Protein AF-A0A2Z6QMJ8-F1 (afdb_monomer)

Organism: NCBI:txid94130

Foldseek 3Di:
DQDDDDDDPDLVRVLVVLQVVVVVCVVVVHDDDPVPDAAEDEDDPDPDDPPDDQQQWDWGHRRPDTDTHGYDYD

Secondary structure (DSSP, 8-state):
--------SSHHHHHHHHHHHHHHHHHTTPPP-GGG---B--PPSSSPPPSSPTT--EEEEETTEEEEE--B--

Mean predicted aligned error: 5.16 Å

Radius of gyration: 13.47 Å; Cα contacts (8 Å, |Δi|>4): 74; chains: 1; bounding box: 30×19×38 Å

Solvent-accessible surface area (backbone atoms only — not comparable to full-atom values): 4924 Å² total; per-residue (Å²): 139,84,87,81,88,87,88,59,98,42,70,74,57,38,29,55,51,33,31,54,48,44,52,53,29,57,75,68,75,46,86,78,70,69,88,79,59,82,48,76,49,84,80,76,91,59,97,64,76,73,89,69,60,87,79,49,68,42,82,44,51,53,39,97,44,78,44,82,40,57,57,41,71,126

pLDDT: mean 87.7, std 11.14, range [56.19, 97.75]

Sequence (74 aa):
MDDTQWLAPSQNNLEKILEIADSFYKLNDIQVNKEKSELLVRYKQGRYRPKLKPHEPVTLRFGSDSIFIIPISP

Structure (mmCIF, N/CA/C/O backbone):
data_AF-A0A2Z6QMJ8-F1
#
_entry.id   AF-A0A2Z6QMJ8-F1
#
loop_
_atom_site.group_PDB
_atom_site.id
_atom_site.type_symbol
_atom_site.label_atom_id
_atom_site.label_alt_id
_atom_site.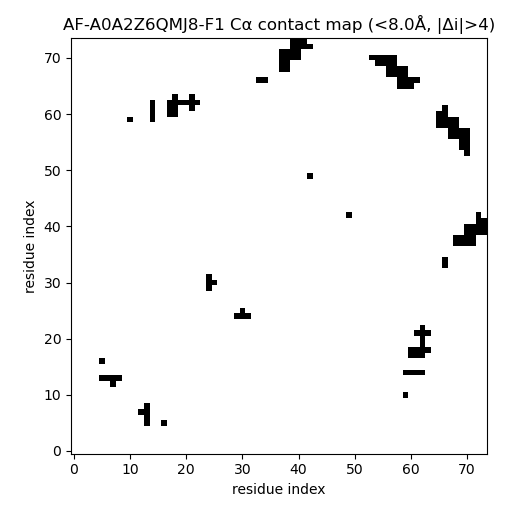label_comp_id
_atom_site.label_asym_id
_atom_site.label_entity_id
_atom_site.label_seq_id
_atom_site.pdbx_PDB_ins_code
_atom_site.Cartn_x
_atom_site.Cartn_y
_atom_site.Cartn_z
_atom_site.occupancy
_atom_site.B_iso_or_equiv
_atom_site.auth_seq_id
_atom_site.auth_comp_id
_atom_site.auth_asym_id
_atom_site.auth_atom_id
_atom_site.pdbx_PDB_model_num
ATOM 1 N N . MET A 1 1 ? 16.342 -10.562 1.197 1.00 72.00 1 MET A N 1
ATOM 2 C CA . MET A 1 1 ? 15.212 -10.019 1.969 1.00 72.00 1 MET A CA 1
ATOM 3 C C . MET A 1 1 ? 14.354 -9.250 0.995 1.00 72.00 1 MET A C 1
ATOM 5 O O . MET A 1 1 ? 14.888 -8.394 0.302 1.00 72.00 1 MET A O 1
ATOM 9 N N . ASP A 1 2 ? 13.094 -9.629 0.895 1.00 84.62 2 ASP A N 1
ATOM 10 C CA . ASP A 1 2 ? 12.076 -9.125 -0.029 1.00 84.62 2 ASP A CA 1
ATOM 11 C C . ASP A 1 2 ? 10.880 -8.522 0.725 1.00 84.62 2 ASP A C 1
ATOM 13 O O . ASP A 1 2 ? 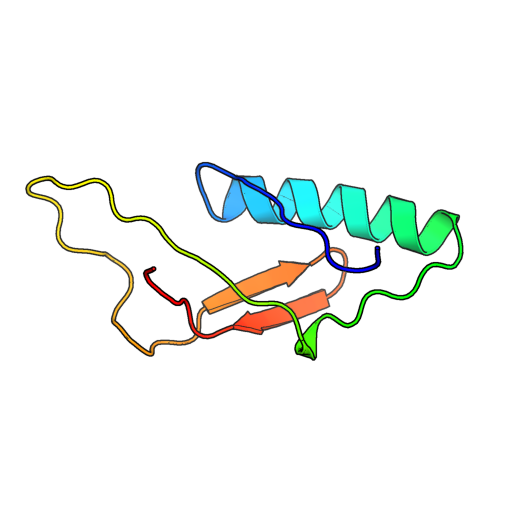10.277 -7.561 0.246 1.00 84.62 2 ASP A O 1
ATOM 17 N N . ASP A 1 3 ? 10.600 -9.004 1.938 1.00 89.62 3 ASP A N 1
ATOM 18 C CA . ASP A 1 3 ? 9.581 -8.424 2.813 1.00 89.62 3 ASP A CA 1
ATOM 19 C C . ASP A 1 3 ? 9.987 -7.045 3.357 1.00 89.62 3 ASP A C 1
ATOM 21 O O . ASP A 1 3 ? 11.085 -6.844 3.883 1.00 89.62 3 ASP A O 1
ATOM 25 N N . THR A 1 4 ? 9.064 -6.085 3.268 1.00 92.12 4 THR A N 1
ATOM 26 C CA . THR A 1 4 ? 9.224 -4.719 3.790 1.00 92.12 4 THR A CA 1
ATOM 27 C C . THR A 1 4 ? 8.013 -4.350 4.642 1.00 92.12 4 THR A C 1
ATOM 29 O O . THR A 1 4 ? 6.875 -4.567 4.234 1.00 92.12 4 THR A O 1
ATOM 32 N N . GLN A 1 5 ? 8.246 -3.761 5.819 1.00 93.81 5 GLN A N 1
ATOM 33 C CA . GLN A 1 5 ? 7.184 -3.313 6.719 1.00 93.81 5 GLN A CA 1
ATOM 34 C C . GLN A 1 5 ? 7.212 -1.792 6.897 1.00 93.81 5 GLN A C 1
ATOM 36 O O . GLN A 1 5 ? 8.242 -1.214 7.244 1.00 93.81 5 GLN A O 1
ATOM 41 N N . TRP A 1 6 ? 6.053 -1.150 6.736 1.00 94.56 6 TRP A N 1
ATOM 42 C CA . TRP A 1 6 ? 5.864 0.275 7.010 1.00 94.56 6 TRP A CA 1
ATOM 43 C C . TRP A 1 6 ? 5.062 0.479 8.292 1.00 94.56 6 TRP A C 1
ATOM 45 O O . TRP A 1 6 ? 4.043 -0.172 8.519 1.00 94.56 6 TRP A O 1
ATOM 55 N N . LEU A 1 7 ? 5.505 1.422 9.123 1.00 94.81 7 LEU A N 1
ATOM 56 C CA . LEU A 1 7 ? 4.819 1.809 10.351 1.00 94.81 7 LEU A CA 1
ATOM 57 C C . LEU A 1 7 ? 4.311 3.241 10.220 1.00 94.81 7 LEU A C 1
ATOM 59 O O . LEU A 1 7 ? 5.082 4.164 9.967 1.00 94.81 7 LEU A O 1
ATOM 63 N N . ALA A 1 8 ? 3.012 3.432 10.434 1.00 95.00 8 ALA A N 1
ATOM 6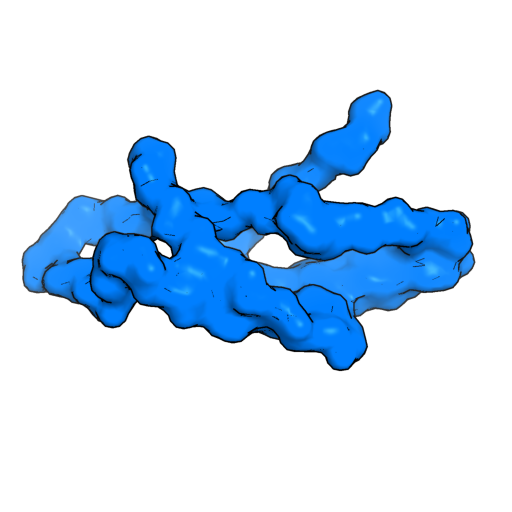4 C CA . ALA A 1 8 ? 2.385 4.744 10.394 1.00 95.00 8 ALA A CA 1
ATOM 65 C C . ALA A 1 8 ? 1.333 4.887 11.505 1.00 95.00 8 ALA A C 1
ATOM 67 O O . ALA A 1 8 ? 0.688 3.908 11.881 1.00 95.00 8 ALA A O 1
ATOM 68 N N . PRO A 1 9 ? 1.113 6.106 12.031 1.00 91.88 9 PRO A N 1
ATOM 69 C CA . PRO A 1 9 ? 0.145 6.338 13.104 1.00 91.88 9 PRO A CA 1
ATOM 70 C C . PRO A 1 9 ? -1.312 6.402 12.612 1.00 91.88 9 PRO A C 1
ATOM 72 O O . PRO A 1 9 ? -2.229 6.465 13.430 1.00 91.88 9 PRO A O 1
ATOM 75 N N . SER A 1 10 ? -1.539 6.454 11.297 1.00 91.94 10 SER A N 1
ATOM 76 C CA . SER A 1 10 ? -2.862 6.556 10.677 1.00 91.94 10 SER A CA 1
ATOM 77 C C . SER A 1 10 ? -2.826 6.060 9.231 1.00 91.94 10 SER A C 1
ATOM 79 O O . SER A 1 10 ? -1.762 6.035 8.611 1.00 91.94 10 SER A O 1
ATOM 81 N N . GLN A 1 11 ? -3.998 5.736 8.676 1.00 92.62 11 GLN A N 1
ATOM 82 C CA . GLN A 1 11 ? -4.143 5.348 7.271 1.00 92.62 11 GLN A CA 1
ATOM 83 C C . GLN A 1 11 ? -3.612 6.428 6.318 1.00 92.62 11 GLN A C 1
ATOM 85 O O . GLN A 1 11 ? -2.787 6.133 5.470 1.00 92.62 11 GLN A O 1
ATOM 90 N N . ASN A 1 12 ? -4.001 7.692 6.504 1.00 95.19 12 ASN A N 1
ATOM 91 C CA . ASN A 1 12 ? -3.546 8.792 5.644 1.00 95.19 12 ASN A CA 1
ATOM 92 C C . ASN A 1 12 ? -2.013 8.949 5.637 1.00 95.19 12 ASN A C 1
ATOM 94 O O . ASN A 1 12 ? -1.422 9.274 4.613 1.00 95.19 12 ASN A O 1
ATOM 98 N N . ASN A 1 13 ? -1.352 8.722 6.777 1.00 96.62 13 ASN A N 1
ATOM 99 C CA . ASN A 1 13 ? 0.108 8.761 6.827 1.00 96.62 13 ASN A CA 1
ATOM 100 C C . ASN A 1 13 ? 0.726 7.538 6.140 1.00 96.62 13 ASN A C 1
ATOM 102 O O . ASN A 1 13 ? 1.744 7.687 5.471 1.00 96.62 13 ASN A O 1
ATOM 106 N N . LEU A 1 14 ? 0.111 6.359 6.279 1.00 96.38 14 LEU A N 1
ATOM 107 C CA . LEU A 1 14 ? 0.532 5.152 5.570 1.00 96.38 14 LEU A CA 1
ATOM 108 C C . LEU A 1 14 ? 0.440 5.348 4.053 1.00 96.38 14 LEU A C 1
ATOM 110 O O . LEU A 1 14 ? 1.414 5.098 3.360 1.00 96.38 14 LEU A O 1
ATOM 114 N N . GLU A 1 15 ? -0.681 5.860 3.546 1.00 97.12 15 GLU A N 1
ATOM 115 C CA . GLU A 1 15 ? -0.898 6.074 2.108 1.00 97.12 15 GLU A CA 1
ATOM 116 C C . GLU A 1 15 ? 0.134 7.034 1.501 1.00 97.12 15 GLU A C 1
ATOM 118 O O . GLU A 1 15 ? 0.662 6.760 0.428 1.00 97.12 15 GLU A O 1
ATOM 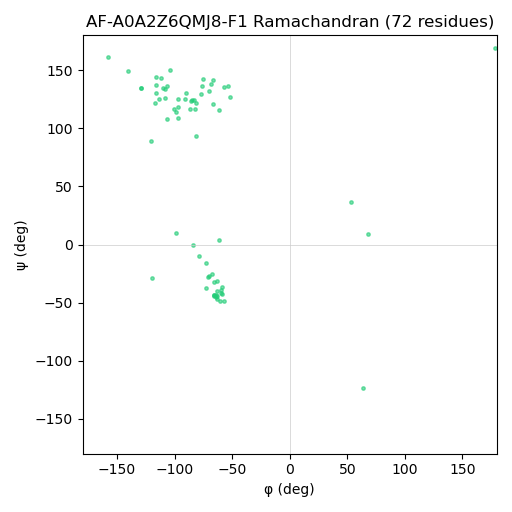123 N N . LYS A 1 16 ? 0.514 8.100 2.219 1.00 97.75 16 LYS A N 1
ATOM 124 C CA . LYS A 1 16 ? 1.605 8.999 1.795 1.00 97.75 16 LYS A CA 1
ATOM 125 C C . LYS A 1 16 ? 2.960 8.295 1.722 1.00 97.75 16 LYS A C 1
ATOM 127 O O . LYS A 1 16 ? 3.745 8.558 0.816 1.00 97.75 16 LYS A O 1
ATOM 132 N N . ILE A 1 17 ? 3.255 7.412 2.678 1.00 97.50 17 ILE A N 1
ATOM 133 C CA . ILE A 1 17 ? 4.489 6.615 2.658 1.00 97.50 17 ILE A CA 1
ATOM 134 C C . ILE A 1 17 ? 4.465 5.651 1.468 1.00 97.50 17 ILE A C 1
ATOM 136 O O . ILE A 1 17 ? 5.455 5.555 0.747 1.00 97.50 17 ILE A O 1
ATOM 140 N N . LEU A 1 18 ? 3.336 4.977 1.237 1.00 96.44 18 LEU A N 1
ATOM 141 C CA . LEU A 1 18 ? 3.167 4.045 0.123 1.00 96.44 18 LEU A CA 1
ATOM 142 C C . LEU A 1 18 ? 3.229 4.746 -1.239 1.00 96.44 18 LEU A C 1
ATOM 144 O O . LEU A 1 18 ? 3.734 4.160 -2.188 1.00 96.44 18 LEU A O 1
ATOM 148 N N . GLU A 1 19 ? 2.778 5.995 -1.344 1.00 97.19 19 GLU A N 1
ATOM 149 C CA . GLU A 1 19 ? 2.921 6.814 -2.554 1.00 97.19 19 GLU A CA 1
ATOM 150 C C . GLU A 1 19 ? 4.391 7.104 -2.893 1.00 97.19 19 GLU A C 1
ATOM 152 O O . GLU A 1 19 ? 4.821 6.933 -4.040 1.00 97.19 19 GLU A O 1
ATOM 157 N N . ILE A 1 20 ? 5.186 7.476 -1.885 1.00 96.56 20 ILE A N 1
ATOM 158 C CA . ILE A 1 20 ? 6.632 7.686 -2.046 1.00 96.56 20 ILE A CA 1
ATOM 159 C C . ILE A 1 20 ? 7.326 6.362 -2.388 1.00 96.56 20 ILE A C 1
ATOM 161 O O . ILE A 1 20 ? 8.167 6.322 -3.287 1.00 96.56 20 ILE A O 1
ATOM 165 N N . ALA A 1 21 ? 6.960 5.276 -1.703 1.00 95.00 21 ALA A N 1
ATOM 166 C CA . ALA A 1 21 ? 7.527 3.954 -1.933 1.00 95.00 21 ALA A CA 1
ATOM 167 C C . ALA A 1 21 ? 7.224 3.443 -3.352 1.00 95.00 21 ALA A C 1
ATOM 169 O O . ALA A 1 21 ? 8.139 3.025 -4.051 1.00 95.00 21 ALA A O 1
ATOM 170 N N . ASP A 1 22 ? 5.976 3.543 -3.816 1.00 95.25 22 ASP A N 1
ATOM 171 C CA . ASP A 1 22 ? 5.562 3.146 -5.170 1.00 95.25 22 ASP A CA 1
ATOM 172 C C . ASP A 1 22 ? 6.345 3.912 -6.246 1.00 95.25 22 ASP A C 1
ATOM 174 O O . ASP A 1 22 ? 6.835 3.313 -7.203 1.00 95.25 22 ASP A O 1
ATOM 178 N N . SER A 1 23 ? 6.545 5.218 -6.047 1.00 95.62 23 SER A N 1
ATOM 179 C CA . SER A 1 23 ? 7.358 6.050 -6.944 1.00 95.62 23 SER A CA 1
ATOM 180 C C . SER A 1 23 ? 8.825 5.614 -6.961 1.00 95.62 23 SER A C 1
ATOM 182 O O . SER A 1 23 ? 9.430 5.506 -8.029 1.00 95.62 23 SER A O 1
ATOM 184 N N . PHE A 1 24 ? 9.396 5.325 -5.789 1.00 95.00 24 PHE A N 1
ATOM 185 C CA . PHE A 1 24 ? 10.763 4.825 -5.665 1.00 95.00 24 PHE A CA 1
ATOM 186 C C . PHE A 1 24 ? 10.933 3.457 -6.338 1.00 95.00 24 PHE A C 1
ATOM 188 O O . PHE A 1 24 ? 11.896 3.253 -7.075 1.00 9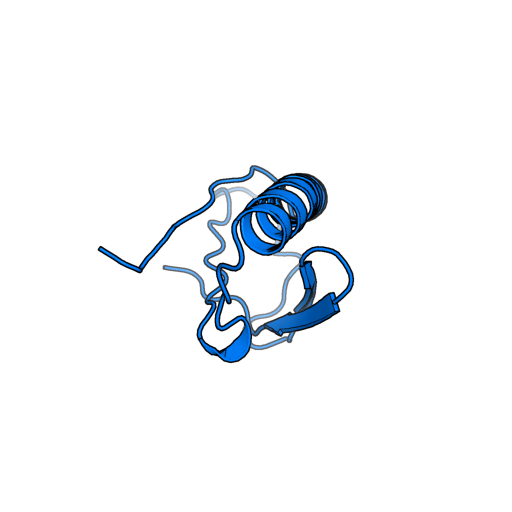5.00 24 PHE A O 1
ATOM 195 N N . TYR A 1 25 ? 9.999 2.529 -6.131 1.00 93.69 25 TYR A N 1
ATOM 196 C CA . TYR A 1 25 ? 10.061 1.201 -6.734 1.00 93.69 25 TYR A CA 1
ATOM 197 C C . TYR A 1 25 ? 9.919 1.257 -8.254 1.00 93.69 25 TYR A C 1
ATOM 19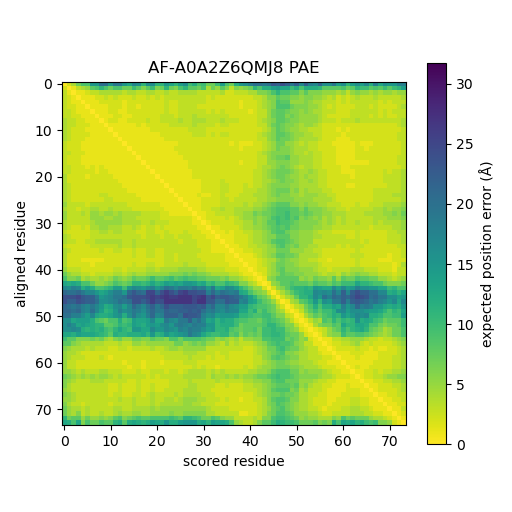9 O O . TYR A 1 25 ? 10.733 0.656 -8.949 1.00 93.69 25 TYR A O 1
ATOM 207 N N . LYS A 1 26 ? 8.986 2.064 -8.778 1.00 93.38 26 LYS A N 1
ATOM 208 C CA . LYS A 1 26 ? 8.842 2.298 -10.225 1.00 93.38 26 LYS A CA 1
ATOM 209 C C . LYS A 1 26 ? 10.106 2.887 -10.850 1.00 93.38 26 LYS A C 1
ATOM 211 O O . LYS A 1 26 ? 10.503 2.457 -11.926 1.00 93.38 26 LYS A O 1
ATOM 216 N N . LEU A 1 27 ? 10.758 3.838 -10.175 1.00 96.69 27 LEU A N 1
ATOM 217 C CA . LEU A 1 27 ? 12.007 4.439 -10.658 1.00 96.69 27 LEU A CA 1
ATOM 218 C C . LEU A 1 27 ? 13.148 3.417 -10.764 1.00 96.69 27 LEU A C 1
ATOM 220 O O . LEU A 1 27 ? 14.004 3.551 -11.633 1.00 96.69 27 LEU A O 1
ATOM 224 N N . ASN A 1 28 ? 13.152 2.406 -9.897 1.00 95.50 28 ASN A N 1
ATOM 225 C CA . ASN A 1 28 ? 14.178 1.365 -9.861 1.00 95.50 28 ASN A CA 1
ATOM 226 C C . ASN A 1 28 ? 13.757 0.067 -10.573 1.00 95.50 28 ASN A C 1
ATOM 228 O O . ASN A 1 28 ? 14.445 -0.938 -10.422 1.00 95.50 28 ASN A O 1
ATOM 232 N N . ASP A 1 29 ? 12.642 0.074 -11.312 1.00 94.31 29 ASP A N 1
ATOM 233 C CA . ASP A 1 29 ? 12.073 -1.110 -11.978 1.00 94.31 29 ASP A CA 1
ATOM 234 C C . ASP A 1 29 ? 11.845 -2.303 -11.021 1.00 94.31 29 ASP A C 1
ATOM 236 O O . ASP A 1 29 ? 12.039 -3.472 -11.350 1.00 94.31 29 ASP A O 1
ATOM 240 N N . ILE A 1 30 ? 11.445 -1.996 -9.783 1.00 93.31 30 ILE A N 1
ATOM 241 C CA . ILE A 1 30 ? 11.093 -2.980 -8.757 1.00 93.31 30 ILE A CA 1
ATOM 242 C C . ILE A 1 30 ? 9.574 -3.146 -8.745 1.00 93.31 30 ILE A C 1
ATOM 244 O O . ILE A 1 30 ? 8.828 -2.187 -8.542 1.00 93.31 30 ILE A O 1
ATOM 248 N N . GLN A 1 31 ? 9.107 -4.384 -8.893 1.00 90.06 31 GLN A N 1
ATOM 249 C CA . GLN A 1 31 ? 7.687 -4.712 -8.815 1.00 90.06 31 GLN A CA 1
ATOM 250 C C . GLN A 1 31 ? 7.312 -5.222 -7.419 1.00 90.06 31 GLN A C 1
ATOM 252 O O . GLN A 1 31 ? 7.780 -6.270 -6.977 1.00 90.06 31 GLN A O 1
ATOM 257 N N . VAL A 1 32 ? 6.420 -4.503 -6.736 1.00 90.25 32 VAL A N 1
ATOM 258 C CA . VAL A 1 32 ? 5.861 -4.935 -5.446 1.00 90.25 32 VAL A CA 1
ATOM 259 C C . VAL A 1 32 ? 4.598 -5.760 -5.674 1.00 90.25 32 VAL A C 1
ATOM 261 O O . VAL A 1 32 ? 3.681 -5.326 -6.374 1.00 90.25 32 VAL A O 1
ATOM 264 N N . ASN A 1 33 ? 4.509 -6.928 -5.035 1.00 91.94 33 ASN A N 1
ATOM 265 C CA . ASN A 1 33 ? 3.283 -7.720 -5.021 1.00 91.94 33 ASN A CA 1
ATOM 266 C C . ASN A 1 33 ? 2.309 -7.181 -3.959 1.00 91.94 33 ASN A C 1
ATOM 268 O O . ASN A 1 33 ? 2.359 -7.555 -2.786 1.00 91.94 33 ASN A O 1
ATOM 272 N N . LYS A 1 34 ? 1.412 -6.290 -4.390 1.00 91.31 34 LYS A N 1
ATOM 273 C CA . LYS A 1 34 ? 0.422 -5.642 -3.518 1.00 91.31 34 LYS A CA 1
ATOM 274 C C . LYS A 1 34 ? -0.637 -6.619 -2.983 1.00 91.31 34 LYS A C 1
ATOM 276 O O . LYS A 1 34 ? -1.169 -6.388 -1.906 1.00 91.31 34 LYS A O 1
ATOM 281 N N . GLU A 1 35 ? -0.905 -7.725 -3.682 1.00 91.00 35 GLU A N 1
ATOM 282 C CA . GLU A 1 35 ? -1.886 -8.746 -3.265 1.00 91.00 35 GLU A CA 1
ATOM 283 C C . GLU A 1 35 ? -1.417 -9.556 -2.054 1.00 91.00 35 GLU A C 1
ATOM 285 O O . GLU A 1 35 ? -2.231 -10.025 -1.265 1.00 91.00 35 GLU A O 1
ATOM 290 N N . LYS A 1 36 ? -0.098 -9.697 -1.885 1.00 92.38 36 LYS A N 1
ATOM 291 C CA . LYS A 1 36 ? 0.510 -10.348 -0.716 1.00 92.38 36 LYS A CA 1
ATOM 292 C C . LYS A 1 36 ? 0.679 -9.412 0.485 1.00 92.38 36 LYS A C 1
ATOM 294 O O . LYS A 1 36 ? 1.215 -9.832 1.504 1.00 92.38 36 LYS A O 1
ATOM 299 N N . SER A 1 37 ? 0.286 -8.144 0.367 1.00 93.38 37 SER A N 1
ATOM 300 C CA . SER A 1 37 ? 0.450 -7.168 1.446 1.00 93.38 37 SER A CA 1
ATOM 301 C C . SER A 1 37 ? -0.594 -7.369 2.542 1.00 93.38 37 SER A C 1
ATOM 303 O O . SER A 1 37 ? -1.785 -7.501 2.267 1.00 93.38 37 SER A O 1
ATOM 305 N N . GLU A 1 38 ? -0.156 -7.304 3.797 1.00 94.00 38 GLU A N 1
ATOM 306 C CA . GLU A 1 38 ? -1.027 -7.391 4.969 1.00 94.00 38 GLU A CA 1
ATOM 307 C C . GLU A 1 38 ? -1.076 -6.056 5.718 1.00 94.00 38 GLU A C 1
ATOM 309 O O . GLU A 1 38 ? -0.072 -5.351 5.845 1.00 94.00 38 GLU A O 1
ATOM 314 N N . LEU A 1 39 ? -2.250 -5.711 6.257 1.00 93.50 39 LEU A N 1
ATOM 315 C CA . LEU A 1 39 ? -2.423 -4.526 7.095 1.00 93.50 39 LEU A CA 1
ATOM 316 C C . LEU A 1 39 ? -2.589 -4.938 8.555 1.00 93.50 39 LEU A C 1
ATOM 318 O O . LEU A 1 39 ? -3.646 -5.419 8.962 1.00 93.50 39 LEU A O 1
ATOM 322 N N . LEU A 1 40 ? -1.556 -4.677 9.354 1.00 92.38 40 LEU A N 1
ATOM 323 C CA . LEU A 1 40 ? -1.593 -4.868 10.800 1.00 92.38 40 LEU A CA 1
ATOM 324 C C . LEU A 1 40 ? -2.048 -3.584 11.498 1.00 92.38 40 LEU A C 1
ATOM 326 O O . LEU A 1 40 ? -1.437 -2.525 11.335 1.00 92.38 40 LEU A O 1
ATOM 330 N N . VAL A 1 41 ? -3.091 -3.675 12.321 1.00 89.25 41 VAL A N 1
ATOM 331 C CA . VAL A 1 41 ? -3.637 -2.535 13.069 1.00 89.25 41 VAL A CA 1
ATOM 332 C C . VAL A 1 41 ? -3.498 -2.780 14.563 1.00 89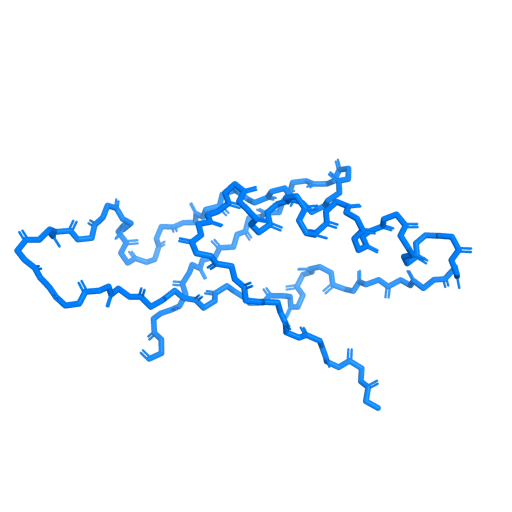.25 41 VAL A C 1
ATOM 334 O O . VAL A 1 41 ? -4.053 -3.728 15.108 1.00 89.25 41 VAL A O 1
ATOM 337 N N . ARG A 1 42 ? -2.795 -1.876 15.252 1.00 85.19 42 ARG A N 1
ATOM 338 C CA . ARG A 1 42 ? -2.738 -1.858 16.718 1.00 85.19 42 ARG A CA 1
ATOM 339 C C . ARG A 1 42 ? -3.708 -0.827 17.273 1.00 85.19 42 ARG A C 1
ATOM 341 O O . ARG A 1 42 ? -3.516 0.379 17.111 1.00 85.19 42 ARG A O 1
ATOM 348 N N . TYR A 1 43 ? -4.730 -1.299 17.976 1.00 77.69 43 TYR A N 1
ATOM 349 C CA . TYR A 1 43 ? -5.657 -0.429 18.692 1.00 77.69 43 TYR A CA 1
ATOM 350 C C . TYR A 1 43 ? -5.015 0.075 19.988 1.00 77.69 43 TYR A C 1
ATOM 352 O O . TYR A 1 43 ? -4.510 -0.707 20.793 1.00 77.69 43 TYR A O 1
ATOM 360 N N . LYS A 1 44 ? -5.053 1.392 20.224 1.00 73.62 44 LYS A N 1
ATOM 361 C CA . LYS A 1 44 ? -4.692 1.938 21.539 1.00 73.62 44 LYS A CA 1
ATOM 362 C C . LYS A 1 44 ? -5.744 1.481 22.549 1.00 73.62 44 LYS A C 1
ATOM 364 O O . LYS A 1 44 ? -6.922 1.787 22.380 1.00 73.62 44 LYS A O 1
ATOM 369 N N . GLN A 1 45 ? -5.323 0.765 23.589 1.00 64.31 45 GLN A N 1
ATOM 370 C CA . GLN A 1 45 ? -6.210 0.382 24.684 1.00 64.31 45 GLN A CA 1
ATOM 371 C C . GLN A 1 45 ? -6.735 1.652 25.375 1.00 64.31 45 GLN A C 1
ATOM 373 O O . GLN A 1 45 ? -5.971 2.455 25.906 1.00 64.31 45 GLN A O 1
ATOM 378 N N . GLY A 1 46 ? -8.047 1.871 25.308 1.00 65.06 46 GLY A N 1
ATOM 379 C CA . GLY A 1 46 ? -8.736 3.037 25.858 1.00 65.06 46 GLY A CA 1
ATOM 380 C C . GLY A 1 46 ? -10.236 2.974 25.564 1.00 65.06 46 GLY A C 1
ATOM 381 O O . GLY A 1 46 ? -10.674 2.155 24.764 1.00 65.06 46 GLY A O 1
ATOM 382 N N . ARG A 1 47 ? -11.045 3.845 26.191 1.00 56.19 47 ARG A N 1
ATOM 383 C CA . ARG A 1 47 ? -12.531 3.854 26.114 1.00 56.19 47 ARG A CA 1
ATOM 384 C C . ARG A 1 47 ? -13.126 4.080 24.707 1.00 56.19 47 ARG A C 1
ATOM 386 O O . ARG A 1 47 ? -14.340 4.202 24.569 1.00 56.19 47 ARG A O 1
ATOM 393 N N . TYR A 1 48 ? -12.296 4.165 23.672 1.00 56.28 48 TYR A N 1
ATOM 394 C CA . TYR A 1 48 ? -12.730 4.301 22.290 1.00 56.28 48 TYR A CA 1
ATOM 395 C C . TYR A 1 48 ? -12.994 2.921 21.691 1.00 56.28 48 TYR A C 1
ATOM 397 O O . TYR A 1 48 ? -12.083 2.110 21.543 1.00 56.28 48 TYR A O 1
ATOM 405 N N . ARG A 1 49 ? -14.252 2.668 21.315 1.00 61.09 49 ARG A N 1
ATOM 406 C CA . ARG A 1 49 ? -14.597 1.515 20.477 1.00 61.09 49 ARG A CA 1
ATOM 407 C C . ARG A 1 49 ? -13.792 1.592 19.169 1.00 61.09 49 ARG A C 1
ATOM 409 O O . ARG A 1 49 ? -13.724 2.683 18.590 1.00 61.09 49 ARG A O 1
ATOM 416 N N . PRO A 1 50 ? -13.201 0.482 18.691 1.00 62.72 50 PRO A N 1
ATOM 417 C CA . PRO A 1 50 ? -12.586 0.435 17.371 1.00 62.72 50 PRO A CA 1
ATOM 418 C C . PRO A 1 50 ? -13.582 0.935 16.321 1.00 62.72 50 PRO A C 1
ATOM 420 O O . PRO A 1 50 ? -14.715 0.462 16.270 1.00 62.72 50 PRO A O 1
ATOM 423 N N . LYS A 1 51 ? -13.183 1.921 15.506 1.00 65.56 51 LYS A N 1
ATOM 424 C CA . LYS A 1 51 ? -13.999 2.366 14.361 1.00 65.56 51 LYS A CA 1
ATOM 425 C C . LYS A 1 51 ? -14.041 1.312 13.254 1.00 65.56 51 LYS A C 1
ATOM 427 O O . LYS A 1 51 ? -14.998 1.277 12.494 1.00 65.56 51 LYS A O 1
ATOM 432 N N . LEU A 1 52 ? -13.004 0.482 13.177 1.00 69.50 52 LEU A N 1
ATOM 433 C CA . LEU A 1 52 ? -12.903 -0.619 12.232 1.00 69.50 52 LEU A CA 1
ATOM 434 C C . LEU A 1 52 ? -13.613 -1.835 12.818 1.00 69.50 52 LEU A C 1
ATOM 436 O O . LEU A 1 52 ? -13.295 -2.262 13.933 1.00 69.50 52 LEU A O 1
ATOM 440 N N . LYS A 1 53 ? -14.582 -2.378 12.080 1.00 68.19 53 LYS A N 1
ATOM 441 C CA . LYS A 1 53 ? -15.175 -3.661 12.440 1.00 68.19 53 LYS A CA 1
ATOM 442 C C . LYS A 1 53 ? -14.193 -4.777 12.081 1.00 68.19 53 LYS A C 1
ATOM 444 O O . LYS A 1 53 ? -13.533 -4.698 11.043 1.00 68.19 53 LYS A O 1
ATOM 449 N N . PRO A 1 54 ? -14.100 -5.830 12.905 1.00 68.12 54 PRO A N 1
ATOM 450 C CA . PRO A 1 54 ? -13.372 -7.032 12.526 1.00 68.12 54 PRO A CA 1
ATOM 451 C C . PRO A 1 54 ? -13.887 -7.558 11.179 1.00 68.12 54 PRO A C 1
ATOM 453 O O . PRO A 1 54 ? -15.100 -7.645 10.997 1.00 68.12 54 PRO A O 1
ATOM 456 N N . HIS A 1 55 ? -12.979 -7.956 10.284 1.00 73.31 55 HIS A N 1
ATOM 457 C CA . HIS A 1 55 ? -13.285 -8.556 8.973 1.00 73.31 55 HIS A CA 1
ATOM 458 C C . HIS A 1 55 ? -13.941 -7.622 7.940 1.00 73.31 55 HIS A C 1
ATOM 460 O O . HIS A 1 55 ? -14.360 -8.088 6.882 1.00 73.31 55 HIS A O 1
ATOM 466 N N . GLU A 1 56 ? -14.024 -6.316 8.205 1.00 84.69 56 GLU A N 1
ATOM 467 C CA . GLU A 1 56 ? -14.470 -5.348 7.201 1.00 84.69 56 GLU A CA 1
ATOM 468 C C . GLU A 1 56 ? -13.270 -4.909 6.345 1.00 84.69 56 GLU A C 1
ATOM 470 O O . GLU A 1 56 ? -12.263 -4.457 6.904 1.00 84.69 56 GLU A O 1
ATOM 475 N N . PRO A 1 57 ? -13.326 -5.066 5.007 1.00 88.69 57 PRO A N 1
ATOM 476 C CA . PRO A 1 57 ? -12.235 -4.650 4.142 1.00 88.69 57 PRO A CA 1
ATOM 477 C C . PRO A 1 57 ? -12.086 -3.129 4.167 1.00 88.69 57 PRO A C 1
ATOM 479 O O . PRO A 1 57 ? -13.065 -2.382 4.164 1.00 88.69 57 PRO A O 1
ATOM 482 N N . VAL A 1 58 ? -10.840 -2.674 4.147 1.00 91.12 58 VAL A N 1
ATOM 483 C CA . VAL A 1 58 ? -10.477 -1.266 4.024 1.00 91.12 58 VAL A CA 1
ATOM 484 C C . VAL A 1 58 ? -9.857 -1.049 2.653 1.00 91.12 58 VAL A C 1
ATOM 486 O O . VAL A 1 58 ? -9.004 -1.821 2.214 1.00 91.12 58 VAL A O 1
ATOM 489 N N . THR A 1 59 ? -10.275 0.023 1.987 1.00 94.31 59 THR A N 1
ATOM 490 C CA . THR A 1 59 ? -9.605 0.509 0.783 1.00 94.31 59 THR A CA 1
ATOM 491 C C . THR A 1 59 ? -8.397 1.337 1.196 1.00 94.31 59 THR A C 1
ATOM 493 O O . THR A 1 59 ? -8.555 2.334 1.901 1.00 94.31 59 THR A O 1
ATOM 496 N N . LEU A 1 60 ? -7.211 0.936 0.747 1.00 94.44 60 LEU A N 1
ATOM 497 C CA . LEU A 1 60 ? -5.947 1.632 0.970 1.00 94.44 60 LEU A CA 1
ATOM 498 C C . LEU A 1 60 ? -5.385 2.111 -0.368 1.00 94.44 60 LEU A C 1
ATOM 500 O O . LEU A 1 60 ? -5.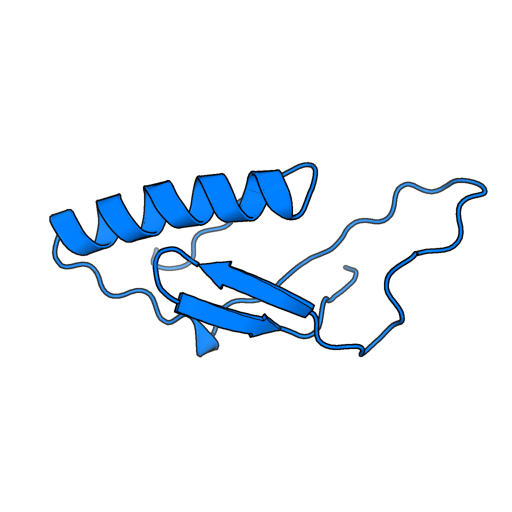383 1.363 -1.348 1.00 94.44 60 LEU A O 1
ATOM 504 N N . ARG A 1 61 ? -4.872 3.340 -0.416 1.00 96.06 61 ARG A N 1
ATOM 505 C CA . ARG A 1 61 ? -4.093 3.810 -1.569 1.00 96.06 61 ARG A CA 1
ATOM 506 C C . ARG A 1 61 ? -2.638 3.357 -1.472 1.00 96.06 61 ARG A C 1
ATOM 508 O O . ARG A 1 61 ? -1.944 3.675 -0.510 1.00 96.06 61 ARG A O 1
ATOM 515 N N . PHE A 1 62 ? -2.170 2.660 -2.501 1.00 94.56 62 PHE A N 1
ATOM 516 C CA . PHE A 1 62 ? -0.773 2.281 -2.679 1.00 94.56 62 PHE A CA 1
ATOM 517 C C . PHE A 1 62 ? -0.270 2.887 -3.991 1.00 94.56 62 PHE A C 1
ATOM 519 O O . PHE A 1 62 ? -0.337 2.263 -5.058 1.00 94.56 62 PHE A O 1
ATOM 526 N N . GLY A 1 63 ? 0.247 4.114 -3.894 1.00 92.31 63 GLY A N 1
ATOM 527 C CA . GLY A 1 63 ? 0.639 4.904 -5.058 1.00 92.31 63 GLY A CA 1
ATOM 528 C C . GLY A 1 63 ? -0.562 5.223 -5.937 1.00 92.31 63 GLY A C 1
ATOM 529 O O . GLY A 1 63 ? -1.549 5.788 -5.467 1.00 92.31 63 GLY A O 1
ATOM 530 N N . SER A 1 64 ? -0.481 4.840 -7.211 1.00 90.56 64 SER A N 1
ATOM 531 C CA . SER A 1 64 ? -1.580 5.010 -8.172 1.00 90.56 64 SER A CA 1
ATOM 532 C C . SER A 1 64 ? -2.752 4.048 -7.960 1.00 90.56 64 SER A C 1
ATOM 534 O O . SER A 1 64 ? -3.831 4.287 -8.501 1.00 90.56 64 SER A O 1
ATOM 536 N N . ASP A 1 65 ? -2.557 2.979 -7.186 1.00 93.94 65 ASP A N 1
ATOM 537 C CA . ASP A 1 65 ? -3.507 1.872 -7.103 1.00 93.94 65 ASP A CA 1
ATOM 538 C C . ASP A 1 65 ? -4.311 1.936 -5.803 1.00 93.94 65 ASP A C 1
ATOM 540 O O . ASP A 1 65 ? -3.841 2.418 -4.771 1.00 93.94 65 ASP A O 1
ATOM 544 N N . SER A 1 66 ? -5.542 1.430 -5.843 1.00 94.81 66 SER A N 1
ATOM 545 C CA . SER A 1 66 ? -6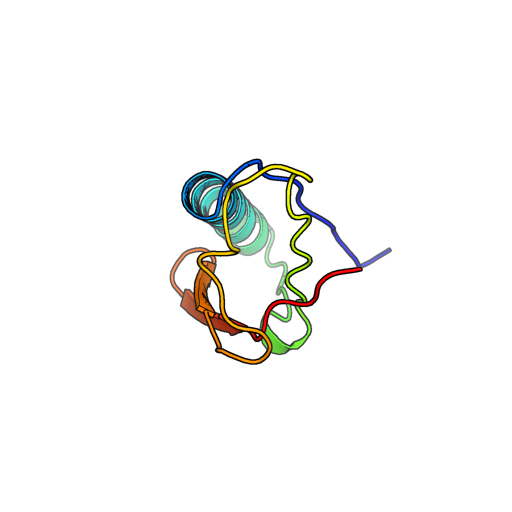.359 1.208 -4.647 1.00 94.81 66 SER A CA 1
ATOM 546 C C . SER A 1 66 ? -6.464 -0.287 -4.392 1.00 94.81 66 SER A C 1
ATOM 548 O O . SER A 1 66 ? -6.855 -1.034 -5.286 1.00 94.81 66 SER A O 1
ATOM 550 N N . ILE A 1 67 ? -6.116 -0.714 -3.182 1.00 94.44 67 ILE A N 1
ATOM 551 C CA . ILE A 1 67 ? -6.127 -2.121 -2.779 1.00 94.44 67 ILE A CA 1
ATOM 552 C C . ILE A 1 67 ? -7.139 -2.343 -1.660 1.00 94.44 67 ILE A C 1
ATOM 554 O O . ILE A 1 67 ? -7.324 -1.483 -0.798 1.00 94.44 67 ILE A O 1
ATOM 558 N N . PHE A 1 68 ? -7.801 -3.496 -1.685 1.00 94.06 68 PHE A N 1
ATOM 559 C CA . PHE A 1 68 ? -8.760 -3.908 -0.664 1.00 94.06 68 PHE A CA 1
ATOM 560 C C . PHE A 1 68 ? -8.076 -4.885 0.284 1.00 94.06 68 PHE A C 1
ATOM 562 O O . PHE A 1 68 ? -7.672 -5.966 -0.139 1.00 94.06 68 PHE A O 1
ATOM 569 N N . ILE A 1 69 ? -7.939 -4.511 1.554 1.00 92.50 69 ILE A N 1
ATOM 570 C CA . ILE A 1 69 ? -7.258 -5.336 2.557 1.00 92.50 69 ILE A CA 1
ATOM 571 C C . ILE A 1 69 ? -8.148 -5.487 3.784 1.00 92.50 69 ILE A C 1
ATOM 573 O O . ILE A 1 69 ? -8.700 -4.511 4.289 1.00 92.50 69 ILE A O 1
ATOM 577 N N . ILE A 1 70 ? -8.259 -6.714 4.290 1.00 91.56 70 ILE A N 1
ATOM 578 C CA . ILE A 1 70 ? -8.894 -6.995 5.577 1.00 91.56 70 ILE A CA 1
ATOM 579 C C . ILE A 1 70 ? -7.854 -6.746 6.681 1.00 91.56 70 ILE A C 1
ATOM 581 O O . ILE A 1 70 ? -6.836 -7.439 6.706 1.00 91.56 70 ILE A O 1
ATOM 585 N N . PRO A 1 71 ? -8.064 -5.776 7.589 1.00 90.62 71 PRO A N 1
ATOM 586 C CA . PRO A 1 71 ? -7.100 -5.492 8.643 1.00 90.62 71 PRO A CA 1
ATOM 587 C C . PRO A 1 71 ? -7.019 -6.630 9.663 1.00 90.62 71 PRO A C 1
ATOM 589 O O . PRO A 1 71 ? -8.044 -7.141 10.120 1.00 90.62 71 PRO A O 1
ATOM 592 N N . ILE A 1 72 ? -5.800 -6.957 10.086 1.00 89.06 72 ILE A N 1
ATOM 593 C CA . ILE A 1 72 ? -5.517 -7.955 11.121 1.00 89.06 72 ILE A CA 1
ATOM 594 C C . ILE A 1 72 ? -5.045 -7.221 12.380 1.00 89.06 72 ILE A C 1
ATOM 596 O O . ILE A 1 72 ? -4.216 -6.312 12.314 1.00 89.06 72 ILE A O 1
ATOM 600 N N . SER A 1 73 ? -5.580 -7.596 13.543 1.00 80.75 73 SER A N 1
ATOM 601 C CA . SER A 1 73 ? -5.058 -7.139 14.835 1.00 80.75 73 SER A CA 1
ATOM 602 C C . SER A 1 73 ? -4.133 -8.220 15.391 1.00 80.75 73 SER A C 1
ATOM 604 O O . SER A 1 73 ? -4.652 -9.269 15.773 1.00 80.75 73 SER A O 1
ATOM 606 N N . PRO A 1 74 ? -2.808 -8.002 15.414 1.00 73.88 74 PRO A N 1
ATOM 607 C CA . PRO A 1 74 ? -1.871 -8.911 16.066 1.00 73.88 74 PRO A CA 1
ATOM 608 C C . PRO A 1 74 ? -1.938 -8.815 17.597 1.00 73.88 74 PRO A C 1
ATOM 610 O O . PRO A 1 74 ? -2.494 -7.814 18.118 1.00 73.88 74 PRO A O 1
#